Protein AF-C4WRE2-F1 (afdb_monomer)

Structure (mmCIF, N/CA/C/O backbone):
data_AF-C4WRE2-F1
#
_entry.id   AF-C4WRE2-F1
#
loop_
_atom_site.group_PDB
_atom_site.id
_atom_site.type_symbol
_atom_site.label_atom_id
_atom_site.label_alt_id
_a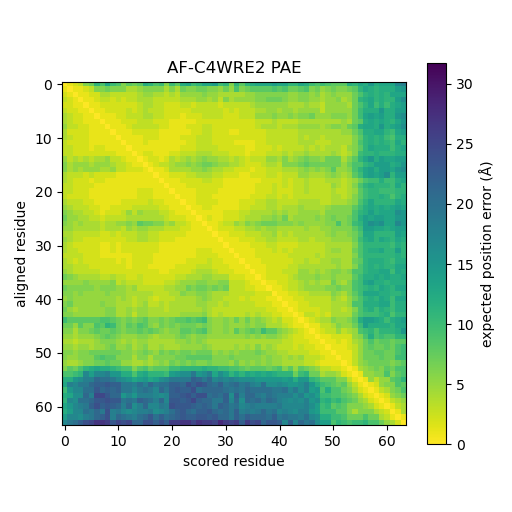tom_site.label_comp_id
_atom_site.label_asym_id
_atom_site.label_entity_id
_atom_site.label_seq_id
_atom_site.pdbx_PDB_ins_code
_atom_site.Cartn_x
_atom_site.Cartn_y
_atom_site.Cartn_z
_atom_site.occupancy
_atom_site.B_iso_or_equiv
_atom_site.auth_seq_id
_atom_site.auth_comp_id
_atom_site.auth_asym_id
_atom_site.auth_atom_id
_atom_site.pdbx_PDB_model_num
ATOM 1 N N . MET A 1 1 ? 10.513 10.080 -3.693 1.00 70.62 1 MET A N 1
ATOM 2 C CA . MET A 1 1 ? 9.558 9.438 -2.767 1.00 70.62 1 MET A CA 1
ATOM 3 C C . MET A 1 1 ? 8.383 10.382 -2.634 1.00 70.62 1 MET A C 1
ATOM 5 O O . MET A 1 1 ? 8.631 11.571 -2.486 1.00 70.62 1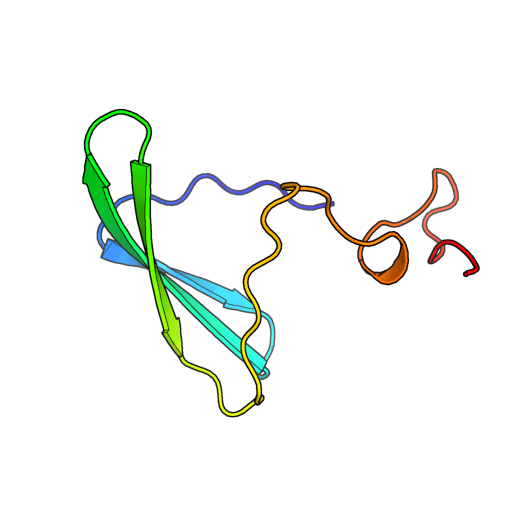 MET A O 1
ATOM 9 N N . LEU A 1 2 ? 7.153 9.891 -2.767 1.00 79.88 2 LEU A N 1
ATOM 10 C CA . LEU A 1 2 ? 5.948 10.700 -2.586 1.00 79.88 2 LEU A CA 1
ATOM 11 C C . LEU A 1 2 ? 5.317 10.312 -1.248 1.00 79.88 2 LEU A C 1
ATOM 13 O O . LEU A 1 2 ? 5.098 9.128 -1.008 1.00 79.88 2 LEU A O 1
ATOM 17 N N . ALA A 1 3 ? 5.059 11.293 -0.386 1.00 84.62 3 ALA A N 1
ATOM 18 C CA . ALA A 1 3 ? 4.343 11.098 0.869 1.00 84.62 3 ALA A CA 1
ATOM 19 C C . ALA A 1 3 ? 2.964 11.751 0.744 1.00 84.62 3 ALA A C 1
ATOM 21 O O . ALA A 1 3 ? 2.871 12.932 0.415 1.00 84.62 3 ALA A O 1
ATOM 22 N N . LEU A 1 4 ? 1.904 10.976 0.977 1.00 88.00 4 LEU A N 1
ATOM 23 C CA . LEU A 1 4 ? 0.519 11.436 0.905 1.00 88.00 4 LEU A CA 1
ATOM 24 C C . LEU A 1 4 ? -0.188 11.113 2.219 1.00 88.00 4 LEU A C 1
ATOM 26 O O . LEU A 1 4 ? -0.055 10.008 2.743 1.00 88.00 4 LEU A O 1
ATOM 30 N N . THR A 1 5 ? -0.981 12.058 2.714 1.00 92.50 5 THR A N 1
ATOM 31 C CA . THR A 1 5 ? -1.874 11.828 3.853 1.00 92.50 5 THR A CA 1
ATOM 32 C C . THR A 1 5 ? -3.253 11.451 3.331 1.00 92.50 5 THR A C 1
ATOM 34 O O . THR A 1 5 ? -3.890 12.228 2.620 1.00 92.50 5 THR A O 1
ATOM 37 N N . VAL A 1 6 ? -3.725 10.261 3.697 1.00 93.75 6 VAL A N 1
ATOM 38 C CA . VAL A 1 6 ? -4.991 9.693 3.215 1.00 93.75 6 VAL A CA 1
ATOM 39 C C . VAL A 1 6 ? -5.922 9.481 4.405 1.00 93.75 6 VAL A C 1
ATOM 41 O O . VAL A 1 6 ? -5.540 8.866 5.397 1.00 93.75 6 VAL A O 1
ATOM 44 N N . GLY A 1 7 ? -7.132 10.037 4.324 1.00 95.75 7 GLY A N 1
ATOM 45 C CA . GLY A 1 7 ? -8.163 9.884 5.356 1.00 95.75 7 GLY A CA 1
ATOM 46 C C . GLY A 1 7 ? -8.973 8.594 5.205 1.00 95.75 7 GLY A C 1
ATOM 47 O O . GLY A 1 7 ? -8.927 7.949 4.159 1.00 95.75 7 GLY A O 1
ATOM 48 N N . ILE A 1 8 ? -9.756 8.257 6.234 1.00 97.38 8 ILE A N 1
ATOM 49 C CA . ILE A 1 8 ? -10.689 7.116 6.221 1.00 97.38 8 ILE A CA 1
ATOM 50 C C . ILE A 1 8 ? -11.659 7.241 5.036 1.00 97.38 8 ILE A C 1
ATOM 52 O O . ILE A 1 8 ? -12.136 8.333 4.726 1.00 97.38 8 ILE A O 1
ATOM 56 N N . GLY A 1 9 ? -11.916 6.128 4.350 1.00 97.12 9 GLY A N 1
ATOM 57 C CA . GLY A 1 9 ? -12.786 6.047 3.176 1.00 97.12 9 GLY A CA 1
ATOM 58 C C . GLY A 1 9 ? -12.119 6.455 1.858 1.00 97.12 9 GLY A C 1
ATOM 59 O O . GLY A 1 9 ? -12.668 6.164 0.797 1.00 97.12 9 GLY A O 1
ATOM 60 N N . LYS A 1 10 ? -10.934 7.079 1.894 1.00 97.56 10 LYS A N 1
ATOM 61 C CA . LYS A 1 10 ? -10.175 7.446 0.690 1.00 97.56 10 LYS A CA 1
ATOM 62 C C . LYS A 1 10 ? -9.251 6.312 0.243 1.00 97.56 10 LYS A C 1
ATOM 64 O O . LYS A 1 10 ? -8.839 5.466 1.039 1.00 97.56 10 LYS A O 1
ATOM 69 N N . ALA A 1 11 ? -8.904 6.330 -1.041 1.00 96.88 11 ALA A N 1
ATOM 70 C CA . ALA A 1 11 ? -8.016 5.355 -1.658 1.00 96.88 11 ALA A CA 1
ATOM 71 C C . ALA A 1 11 ? -6.898 6.023 -2.469 1.00 96.88 11 ALA A C 1
ATOM 73 O O . ALA A 1 11 ? -7.038 7.157 -2.928 1.00 96.88 11 ALA A O 1
ATOM 74 N N . VAL A 1 12 ? -5.793 5.300 -2.636 1.00 96.62 12 VAL A N 1
ATOM 75 C CA . VAL A 1 12 ? -4.655 5.647 -3.490 1.00 96.62 12 VAL A CA 1
ATOM 76 C C . VAL A 1 12 ? -4.536 4.587 -4.570 1.00 96.62 12 VAL A C 1
ATOM 78 O O . VAL A 1 12 ? -4.448 3.399 -4.268 1.00 96.62 12 VAL A O 1
ATOM 81 N N . GLN A 1 13 ? -4.508 5.024 -5.822 1.00 95.75 13 GLN A N 1
ATOM 82 C CA . GLN A 1 13 ? -4.242 4.168 -6.970 1.00 95.75 13 GLN A CA 1
ATOM 83 C C . GLN A 1 13 ? -2.761 4.254 -7.352 1.00 95.75 13 GLN A C 1
ATOM 85 O O . GLN A 1 13 ? -2.185 5.343 -7.404 1.00 95.75 13 GLN A O 1
ATOM 90 N N . ILE A 1 14 ? -2.143 3.106 -7.622 1.00 92.38 14 ILE A N 1
ATOM 91 C CA . ILE A 1 14 ? -0.747 2.982 -8.047 1.00 92.38 14 ILE A CA 1
ATOM 92 C C . ILE A 1 14 ? -0.741 2.442 -9.478 1.00 92.38 14 ILE A C 1
ATOM 94 O O . ILE A 1 14 ? -0.792 1.232 -9.698 1.00 92.38 14 ILE A O 1
ATOM 98 N N . GLY A 1 15 ? -0.689 3.356 -10.452 1.00 90.31 15 GLY A N 1
ATOM 99 C CA . GLY A 1 15 ? -0.797 3.008 -11.871 1.00 90.31 15 GLY A CA 1
ATOM 100 C C . GLY A 1 15 ? -2.053 2.177 -12.157 1.00 90.31 15 GLY A C 1
ATOM 101 O O . GLY A 1 15 ? -3.116 2.436 -11.596 1.00 90.31 15 GLY A O 1
ATOM 102 N N . GLU A 1 16 ? -1.916 1.149 -12.988 1.00 92.19 16 GLU A N 1
ATOM 103 C CA . GLU A 1 16 ? -2.969 0.149 -13.237 1.00 92.19 16 GLU A CA 1
ATOM 104 C C . GLU A 1 16 ? -2.804 -1.111 -12.371 1.00 92.19 16 GLU A C 1
ATOM 106 O O . GLU A 1 16 ? -3.581 -2.047 -12.479 1.00 92.19 16 GLU A O 1
ATOM 111 N N . ALA A 1 17 ? -1.797 -1.132 -11.493 1.00 92.81 17 ALA A N 1
ATOM 112 C CA . ALA A 1 17 ? -1.377 -2.332 -10.777 1.00 92.81 17 ALA A CA 1
ATOM 113 C C . ALA A 1 17 ? -2.169 -2.590 -9.487 1.00 92.81 17 ALA A C 1
ATOM 115 O O . ALA A 1 17 ? -2.401 -3.739 -9.116 1.00 92.81 17 ALA A O 1
ATOM 116 N N . ALA A 1 18 ? -2.521 -1.539 -8.739 1.00 95.12 18 ALA A N 1
ATOM 117 C CA . ALA A 1 18 ? -3.160 -1.707 -7.436 1.00 95.12 18 ALA A CA 1
ATOM 118 C C . ALA A 1 18 ? -3.926 -0.468 -6.963 1.00 95.12 18 ALA A C 1
ATOM 120 O O . ALA A 1 18 ? -3.564 0.671 -7.266 1.00 95.12 18 ALA A O 1
ATOM 121 N N . VAL A 1 19 ? -4.926 -0.705 -6.113 1.00 96.19 19 VAL A N 1
ATOM 122 C CA . VAL A 1 19 ? -5.627 0.314 -5.325 1.00 96.19 19 VAL A CA 1
ATOM 123 C C . VAL A 1 19 ? -5.530 -0.038 -3.842 1.00 96.19 19 VAL A C 1
ATOM 125 O O . VAL A 1 19 ? -5.788 -1.174 -3.444 1.00 96.19 19 VAL A O 1
ATOM 128 N N . VAL A 1 20 ? -5.172 0.946 -3.015 1.00 95.75 20 VAL A N 1
ATOM 129 C CA . VAL A 1 20 ? -5.072 0.817 -1.554 1.00 95.75 20 VAL A CA 1
ATOM 1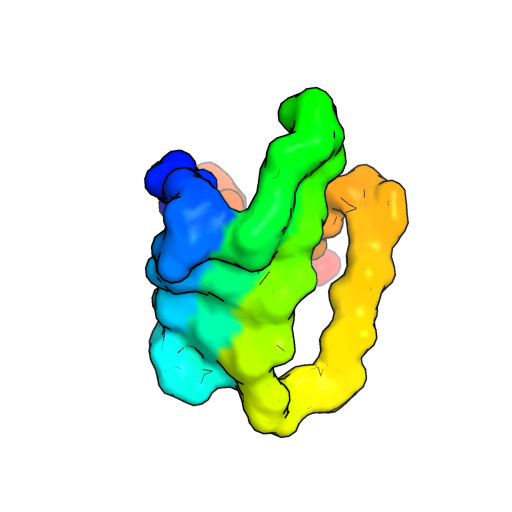30 C C . VAL A 1 20 ? -6.058 1.772 -0.894 1.00 95.75 20 VAL A C 1
ATOM 132 O O . VAL A 1 20 ? -5.946 2.985 -1.064 1.00 95.75 20 VAL A O 1
ATOM 135 N N . LYS A 1 21 ? -7.015 1.248 -0.128 1.00 97.56 21 LYS A N 1
ATOM 136 C CA . LYS A 1 21 ? -8.028 2.030 0.597 1.00 97.56 21 LYS A CA 1
ATOM 137 C C . LYS A 1 21 ? -7.744 2.037 2.095 1.00 97.56 21 LYS A C 1
ATOM 139 O O . LYS A 1 21 ? -7.434 0.995 2.670 1.00 97.56 21 LYS A O 1
ATOM 144 N N . VAL A 1 22 ? -7.909 3.198 2.729 1.00 97.44 22 VAL A N 1
ATOM 145 C CA . VAL A 1 22 ? -7.972 3.308 4.192 1.00 97.44 22 VAL A CA 1
ATOM 146 C C . VAL A 1 22 ? -9.396 2.990 4.632 1.00 97.44 22 VAL A C 1
ATOM 148 O O . VAL A 1 22 ? -10.308 3.787 4.415 1.00 97.44 22 VAL A O 1
ATOM 151 N N . GLU A 1 23 ? -9.592 1.819 5.228 1.00 97.75 23 GLU A N 1
ATOM 152 C CA . GLU A 1 23 ? -10.915 1.359 5.657 1.00 97.75 23 GLU A CA 1
ATOM 153 C C . GLU A 1 23 ? -11.274 1.887 7.044 1.00 97.75 23 GLU A C 1
ATOM 155 O O . GLU A 1 23 ? -12.378 2.375 7.248 1.00 97.75 23 GLU A O 1
ATOM 160 N N . ASP A 1 24 ? -10.331 1.818 7.984 1.00 97.44 24 ASP A N 1
ATOM 161 C CA . ASP A 1 24 ? -10.541 2.232 9.372 1.00 97.44 24 ASP A CA 1
ATOM 162 C C . ASP A 1 24 ? -9.217 2.673 10.019 1.00 97.44 24 ASP A C 1
ATOM 164 O O . ASP A 1 24 ? -8.127 2.343 9.538 1.00 97.44 24 ASP A O 1
ATOM 168 N N . LYS A 1 25 ? -9.297 3.416 11.123 1.00 96.25 25 LYS A N 1
ATOM 169 C CA . LYS A 1 25 ? -8.155 3.816 11.948 1.00 96.25 25 LYS A CA 1
ATOM 170 C C . LYS A 1 25 ? -8.520 3.720 13.426 1.00 96.25 25 LYS A C 1
ATOM 172 O O . LYS A 1 25 ? -9.425 4.405 13.891 1.00 96.25 25 LYS A O 1
ATOM 177 N N . GLN A 1 26 ? -7.714 2.986 14.188 1.00 96.06 26 GLN A N 1
ATOM 178 C CA . GLN A 1 26 ? -7.862 2.844 15.636 1.00 96.06 26 GLN A CA 1
ATOM 179 C C . GLN A 1 26 ? -6.549 3.221 16.325 1.00 96.06 26 GLN A C 1
ATOM 181 O O . GLN A 1 26 ? -5.551 2.502 16.266 1.00 96.06 26 GLN A O 1
ATOM 186 N N . GLY A 1 27 ? -6.521 4.401 16.949 1.00 94.00 27 GLY A N 1
ATOM 187 C CA . GLY A 1 27 ? -5.309 4.943 17.566 1.00 94.00 27 GLY A CA 1
ATOM 188 C C . GLY A 1 27 ? -4.171 5.108 16.551 1.00 94.00 27 GLY A C 1
ATOM 189 O O . GLY A 1 27 ? -4.236 5.971 15.672 1.00 94.00 27 GLY A O 1
ATOM 190 N N . ARG A 1 28 ? -3.117 4.291 16.693 1.00 92.12 28 ARG A N 1
ATOM 191 C CA . ARG A 1 28 ? -1.951 4.255 15.787 1.00 92.12 28 ARG A CA 1
ATOM 192 C C . ARG A 1 28 ? -2.033 3.164 14.714 1.00 92.12 28 ARG A C 1
ATOM 194 O O . ARG A 1 28 ? -1.177 3.134 13.837 1.00 92.12 28 ARG A O 1
ATOM 201 N N . ALA A 1 29 ? -3.037 2.293 14.770 1.00 93.25 29 ALA A N 1
ATOM 202 C CA . ALA A 1 29 ? -3.252 1.253 13.775 1.00 93.25 29 ALA A CA 1
ATOM 203 C C . ALA A 1 29 ? -4.182 1.754 12.663 1.00 93.25 29 ALA A C 1
ATOM 205 O O . ALA A 1 29 ? -5.153 2.472 12.919 1.00 93.25 29 ALA A O 1
ATOM 206 N N . VAL A 1 30 ? -3.891 1.356 11.426 1.00 94.44 30 VAL A N 1
ATOM 207 C CA . VAL A 1 30 ? -4.700 1.666 10.244 1.00 94.44 30 VAL A CA 1
ATOM 208 C C . VAL A 1 30 ? -5.063 0.357 9.561 1.00 94.44 30 VAL A C 1
ATOM 210 O O . VAL A 1 30 ? -4.189 -0.463 9.284 1.00 94.44 30 VAL A O 1
ATOM 213 N N . LYS A 1 31 ? -6.349 0.163 9.273 1.00 95.94 31 LYS A N 1
ATOM 214 C CA . LYS A 1 31 ? -6.831 -0.961 8.475 1.00 95.94 31 LYS A CA 1
ATOM 215 C C . LYS A 1 31 ? -6.799 -0.567 7.003 1.00 95.94 31 LYS A C 1
ATOM 217 O O . LYS A 1 31 ? -7.501 0.356 6.588 1.00 95.94 31 LYS A O 1
ATOM 222 N N . LEU A 1 32 ? -5.990 -1.277 6.224 1.00 95.38 32 LEU A N 1
ATOM 223 C CA . LEU A 1 32 ? -5.858 -1.079 4.783 1.00 95.38 32 LEU A CA 1
ATOM 224 C C . LEU A 1 32 ? -6.526 -2.224 4.019 1.00 95.38 32 LEU A C 1
ATOM 226 O O . LEU A 1 32 ? -6.458 -3.378 4.440 1.00 95.38 32 LEU A O 1
ATOM 230 N N . VAL A 1 33 ? -7.143 -1.901 2.885 1.00 96.25 33 VAL A N 1
ATOM 231 C CA . VAL A 1 33 ? -7.680 -2.874 1.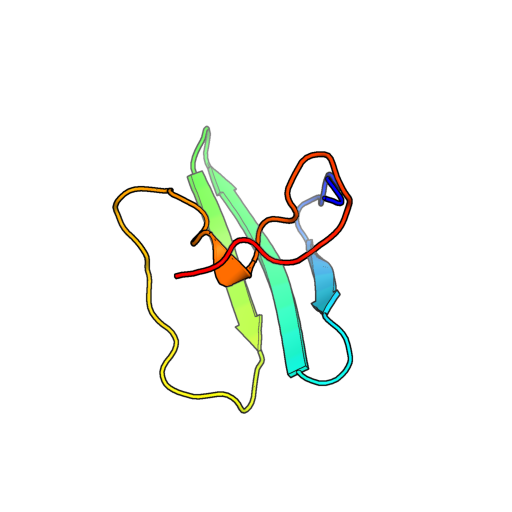925 1.00 96.25 33 VAL A CA 1
ATOM 232 C C . VAL A 1 33 ? -6.929 -2.710 0.610 1.00 96.25 33 VAL A C 1
ATOM 234 O O . VAL A 1 33 ? -6.818 -1.595 0.099 1.00 96.25 33 VAL A O 1
ATOM 237 N N . PHE A 1 34 ? -6.422 -3.818 0.072 1.00 95.62 34 PHE A N 1
ATOM 238 C CA . PHE A 1 34 ? -5.692 -3.864 -1.191 1.00 95.62 34 PHE A CA 1
ATOM 239 C C . PHE A 1 34 ? -6.558 -4.549 -2.248 1.00 95.62 34 PHE A C 1
ATOM 241 O O . PHE A 1 34 ? -7.031 -5.662 -2.027 1.00 95.62 34 PHE A O 1
ATOM 248 N N . ALA A 1 35 ? -6.745 -3.893 -3.390 1.00 95.62 35 ALA A N 1
ATOM 249 C CA . ALA A 1 35 ? -7.359 -4.468 -4.582 1.00 95.62 35 ALA A CA 1
ATOM 250 C C . ALA A 1 35 ? -6.313 -4.485 -5.702 1.00 95.62 35 ALA A C 1
ATOM 252 O O . ALA A 1 35 ? -5.844 -3.431 -6.134 1.00 95.62 35 ALA A O 1
ATOM 253 N N . THR A 1 36 ? -5.897 -5.680 -6.115 1.00 96.25 36 THR A N 1
ATOM 254 C CA . THR A 1 36 ? -4.869 -5.905 -7.139 1.00 96.25 36 THR A CA 1
ATOM 255 C C . THR A 1 36 ? -5.015 -7.314 -7.708 1.00 96.25 36 THR A C 1
ATOM 257 O O . THR A 1 36 ? -5.520 -8.210 -7.030 1.00 96.25 36 THR A O 1
ATOM 260 N N . ASP A 1 37 ? -4.579 -7.498 -8.947 1.00 94.38 37 ASP A N 1
ATOM 261 C CA . ASP A 1 37 ? -4.420 -8.780 -9.634 1.00 94.38 37 ASP A CA 1
ATOM 262 C C . ASP A 1 37 ? -3.012 -9.387 -9.445 1.00 94.38 37 ASP A C 1
ATOM 264 O O . ASP A 1 37 ? -2.753 -10.516 -9.862 1.00 94.38 37 ASP A O 1
ATOM 268 N N . ILE A 1 38 ? -2.101 -8.673 -8.773 1.00 93.19 38 ILE A N 1
ATOM 269 C CA . ILE A 1 38 ? -0.725 -9.106 -8.518 1.00 93.19 38 ILE A CA 1
ATOM 270 C C . ILE A 1 38 ? -0.660 -9.969 -7.249 1.00 93.19 38 ILE A C 1
ATOM 272 O O . ILE A 1 3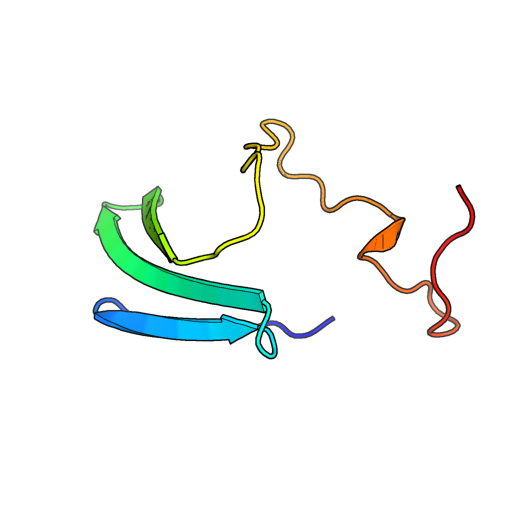8 ? -0.975 -9.517 -6.147 1.00 93.19 38 ILE A O 1
ATOM 276 N N . TYR A 1 39 ? -0.151 -11.198 -7.388 1.00 89.94 39 TYR A N 1
ATOM 277 C CA . TYR A 1 39 ? 0.016 -12.160 -6.291 1.00 89.94 39 TYR A CA 1
ATOM 278 C C . TYR A 1 39 ? 1.449 -12.729 -6.213 1.00 89.94 39 TYR A C 1
ATOM 280 O O . TYR A 1 39 ? 2.104 -12.883 -7.245 1.00 89.94 39 TYR A O 1
ATOM 288 N N . PRO A 1 40 ? 1.947 -13.102 -5.013 1.00 90.69 40 PRO A N 1
ATOM 289 C CA . PRO A 1 40 ? 1.304 -12.964 -3.703 1.00 90.69 40 PRO A CA 1
ATOM 290 C C . PRO A 1 40 ? 1.507 -11.573 -3.078 1.00 90.69 40 PRO A C 1
ATOM 292 O O . PRO A 1 40 ? 2.567 -10.963 -3.225 1.00 90.69 40 PRO A O 1
ATOM 295 N N . ILE A 1 41 ? 0.534 -11.121 -2.282 1.00 88.69 41 ILE A N 1
ATOM 296 C CA . ILE A 1 41 ? 0.692 -9.954 -1.403 1.00 88.69 41 ILE A CA 1
ATOM 297 C C . ILE A 1 41 ? 1.459 -10.399 -0.150 1.00 88.69 41 ILE A C 1
ATOM 299 O O . ILE A 1 41 ? 1.047 -11.341 0.526 1.00 88.69 41 ILE A O 1
ATOM 303 N N . ARG A 1 42 ? 2.582 -9.740 0.159 1.00 89.44 42 ARG A N 1
ATOM 304 C CA . ARG A 1 42 ? 3.416 -10.035 1.338 1.00 89.44 42 ARG A CA 1
ATOM 305 C C . ARG A 1 42 ? 3.461 -8.838 2.279 1.00 89.44 42 ARG A C 1
ATOM 307 O O . ARG A 1 42 ? 3.663 -7.713 1.826 1.00 89.44 42 ARG A O 1
ATOM 314 N N .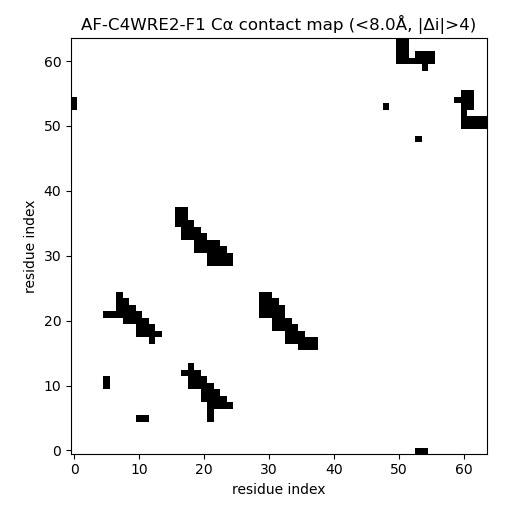 ILE A 1 43 ? 3.322 -9.102 3.573 1.00 87.00 43 ILE A N 1
ATOM 315 C CA . ILE A 1 43 ? 3.582 -8.126 4.635 1.00 87.00 43 ILE A CA 1
ATOM 316 C C . ILE A 1 43 ? 5.080 -8.184 4.960 1.00 87.00 43 ILE A C 1
ATOM 318 O O . ILE A 1 43 ? 5.660 -9.267 5.007 1.00 87.00 43 ILE A O 1
ATOM 322 N N . LEU A 1 44 ? 5.708 -7.018 5.112 1.00 89.19 44 LEU A N 1
ATOM 323 C CA . LEU A 1 44 ? 7.098 -6.888 5.550 1.00 89.19 44 LEU A CA 1
ATOM 324 C C . LEU A 1 44 ? 7.089 -6.391 6.999 1.00 89.19 44 LEU A C 1
ATOM 326 O O . LEU A 1 44 ? 6.775 -5.227 7.247 1.00 89.19 44 LEU A O 1
ATOM 330 N N . ASP A 1 45 ? 7.384 -7.282 7.944 1.00 84.25 45 ASP A N 1
ATOM 331 C CA . ASP A 1 45 ? 7.235 -7.012 9.384 1.00 84.25 45 ASP A CA 1
ATOM 332 C C . ASP A 1 45 ? 8.314 -6.075 9.953 1.00 84.25 45 ASP A C 1
ATOM 334 O O . ASP A 1 45 ? 8.150 -5.517 11.035 1.00 84.25 45 ASP A O 1
ATOM 338 N N . ASP A 1 46 ? 9.410 -5.866 9.219 1.00 90.25 46 ASP A N 1
ATOM 339 C CA . ASP A 1 46 ? 10.490 -4.950 9.602 1.00 90.25 46 ASP A CA 1
ATOM 340 C C . ASP A 1 46 ? 10.148 -3.471 9.344 1.00 90.25 46 ASP A C 1
ATOM 342 O O . ASP A 1 46 ? 10.849 -2.575 9.819 1.00 90.25 46 ASP A O 1
ATOM 346 N N . GLY A 1 47 ? 9.073 -3.197 8.595 1.00 82.31 47 GLY A N 1
ATOM 347 C CA . GL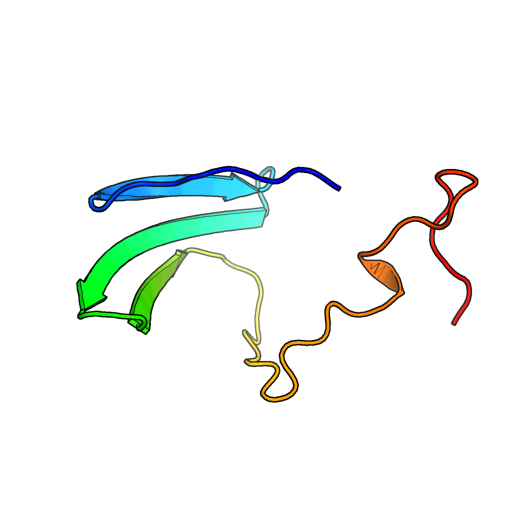Y A 1 47 ? 8.676 -1.847 8.199 1.00 82.31 47 GLY A CA 1
ATOM 348 C C . GLY A 1 47 ? 9.677 -1.153 7.267 1.00 82.31 47 GLY A C 1
ATOM 349 O O . GLY A 1 47 ? 9.572 0.058 7.052 1.00 82.31 47 GLY A O 1
ATOM 350 N N . VAL A 1 48 ? 10.647 -1.884 6.706 1.00 87.25 48 VAL A N 1
ATOM 351 C CA . VAL A 1 48 ? 11.695 -1.327 5.850 1.00 87.25 48 VAL A CA 1
ATOM 352 C C . VAL A 1 48 ? 11.245 -1.377 4.396 1.00 87.25 48 VAL A C 1
ATOM 354 O O . VAL A 1 48 ? 10.946 -2.430 3.840 1.00 87.25 48 VAL A O 1
ATOM 357 N N . ILE A 1 49 ? 11.238 -0.218 3.733 1.00 84.38 49 ILE A N 1
ATOM 358 C CA . ILE A 1 49 ? 10.974 -0.154 2.292 1.00 84.38 49 ILE A CA 1
ATOM 359 C C . ILE A 1 49 ? 12.184 -0.742 1.548 1.00 84.38 49 ILE A C 1
ATOM 361 O O . ILE A 1 49 ? 13.286 -0.199 1.678 1.00 84.38 49 ILE A O 1
ATOM 365 N N . PRO A 1 50 ? 12.009 -1.797 0.724 1.00 83.50 50 PRO A N 1
ATOM 366 C CA . PRO A 1 50 ? 13.128 -2.415 0.025 1.00 83.50 50 PRO A CA 1
ATOM 367 C C . PRO A 1 50 ? 13.897 -1.420 -0.860 1.00 83.50 50 PRO A C 1
ATOM 369 O O . PRO A 1 50 ? 13.266 -0.601 -1.541 1.00 83.50 50 PRO A O 1
ATOM 372 N N . PRO A 1 51 ? 15.239 -1.534 -0.958 1.00 82.56 51 PRO A N 1
ATOM 373 C CA . PRO A 1 51 ? 16.074 -0.598 -1.709 1.00 82.56 51 PRO A CA 1
ATOM 374 C C . PRO A 1 51 ? 15.627 -0.372 -3.154 1.00 82.56 51 PRO A C 1
ATOM 376 O O . PRO A 1 51 ? 15.666 0.762 -3.622 1.00 82.56 51 PRO A O 1
ATOM 379 N N . ARG A 1 52 ? 15.117 -1.410 -3.831 1.00 80.69 52 ARG A N 1
ATOM 380 C CA . ARG A 1 52 ? 14.590 -1.333 -5.206 1.00 80.69 52 ARG A CA 1
ATOM 381 C C . ARG A 1 52 ? 13.429 -0.346 -5.387 1.00 80.69 52 ARG A C 1
ATOM 383 O O . ARG A 1 52 ? 13.229 0.160 -6.486 1.00 80.69 52 ARG A O 1
ATOM 390 N N . PHE A 1 53 ? 12.668 -0.071 -4.326 1.00 79.38 53 PHE A N 1
ATOM 391 C CA . PHE A 1 53 ? 11.571 0.903 -4.325 1.00 79.38 53 PHE A CA 1
ATOM 392 C C . PHE A 1 53 ? 12.011 2.282 -3.820 1.00 79.38 53 PHE A C 1
ATOM 394 O O . PHE A 1 53 ? 11.254 3.251 -3.892 1.00 79.38 53 PHE A O 1
ATOM 401 N N . THR A 1 54 ? 13.249 2.395 -3.339 1.00 76.62 54 THR A N 1
ATOM 402 C CA . THR A 1 54 ? 13.869 3.667 -2.979 1.00 76.62 54 THR A CA 1
ATOM 403 C C . THR A 1 54 ? 14.770 4.145 -4.113 1.00 76.62 54 THR A C 1
ATOM 405 O O . THR A 1 54 ? 15.483 3.375 -4.754 1.00 76.62 54 THR A O 1
ATOM 408 N N . ARG A 1 55 ? 14.758 5.449 -4.377 1.00 66.06 55 ARG A N 1
ATOM 409 C CA . ARG A 1 55 ? 15.752 6.069 -5.258 1.00 66.06 55 ARG A CA 1
ATOM 410 C C . ARG A 1 55 ? 16.892 6.588 -4.389 1.00 66.06 55 ARG A C 1
ATOM 412 O O . ARG A 1 55 ? 16.643 7.129 -3.312 1.00 66.06 55 ARG A O 1
ATOM 419 N N . GLY A 1 56 ? 18.133 6.404 -4.830 1.00 62.06 56 GLY A N 1
ATOM 420 C CA . GLY A 1 56 ? 19.285 7.057 -4.207 1.00 62.06 56 GLY A CA 1
ATOM 421 C C . GLY A 1 56 ? 19.223 8.582 -4.367 1.00 62.06 56 GLY A C 1
ATOM 422 O O . GLY A 1 56 ? 18.383 9.103 -5.100 1.00 62.06 56 GLY A O 1
ATOM 423 N N . ILE A 1 57 ? 20.157 9.298 -3.736 1.00 59.28 57 ILE A N 1
ATOM 424 C CA . ILE A 1 57 ? 20.334 10.761 -3.882 1.00 59.28 57 ILE A CA 1
ATOM 425 C C . ILE A 1 57 ? 20.494 11.216 -5.344 1.00 59.28 57 ILE A C 1
ATOM 427 O O . ILE A 1 57 ? 20.178 12.349 -5.679 1.00 59.28 57 ILE A O 1
ATOM 431 N N . THR A 1 58 ? 20.916 10.316 -6.232 1.00 70.69 58 THR A N 1
ATOM 432 C CA . THR A 1 58 ? 21.051 10.544 -7.679 1.00 70.69 58 THR A CA 1
ATOM 433 C C . THR A 1 58 ? 19.752 10.327 -8.469 1.00 70.69 58 THR A C 1
ATOM 435 O O . THR A 1 58 ? 19.758 10.407 -9.694 1.00 70.69 58 THR A O 1
ATOM 438 N N . GLY A 1 59 ? 18.641 9.972 -7.812 1.00 59.59 59 GLY A N 1
ATOM 439 C CA . GLY A 1 59 ? 17.363 9.662 -8.463 1.00 59.59 59 GLY A CA 1
ATOM 440 C C . GLY A 1 59 ? 17.305 8.299 -9.171 1.00 59.59 59 GLY A C 1
ATOM 441 O O . GLY A 1 59 ? 16.250 7.939 -9.707 1.00 59.59 59 GLY A O 1
ATOM 442 N N . ARG A 1 60 ? 18.401 7.526 -9.153 1.00 61.91 60 ARG A N 1
ATOM 443 C CA . ARG A 1 60 ? 18.499 6.177 -9.734 1.00 61.91 60 ARG A CA 1
ATOM 444 C C . ARG A 1 60 ? 18.060 5.091 -8.733 1.00 61.91 60 ARG A C 1
ATOM 446 O O . ARG A 1 60 ? 18.200 5.308 -7.524 1.00 61.91 60 ARG A O 1
ATOM 453 N N . PRO A 1 61 ? 17.538 3.938 -9.201 1.00 59.59 61 PRO A N 1
ATOM 454 C CA . PRO A 1 61 ? 17.341 2.760 -8.352 1.00 59.59 61 PRO A CA 1
ATOM 455 C C . PRO A 1 61 ? 18.664 2.362 -7.682 1.00 59.59 61 PRO A C 1
ATOM 457 O O . PRO A 1 61 ? 19.713 2.431 -8.326 1.00 59.59 61 PRO A O 1
ATOM 460 N N . ARG A 1 62 ? 18.640 1.978 -6.399 1.00 57.19 62 ARG A N 1
ATOM 461 C CA . ARG A 1 62 ? 19.846 1.458 -5.732 1.00 57.19 62 ARG A CA 1
ATOM 462 C C . ARG A 1 62 ? 20.204 0.077 -6.313 1.00 57.19 62 ARG A C 1
ATOM 464 O O . ARG A 1 62 ? 19.283 -0.724 -6.478 1.00 57.19 62 ARG A O 1
ATOM 471 N N . PRO A 1 63 ? 21.483 -0.200 -6.640 1.00 56.50 63 PRO A N 1
ATOM 472 C CA . PRO A 1 63 ? 21.903 -1.550 -7.007 1.00 56.50 63 PRO A CA 1
ATOM 473 C C . PRO A 1 63 ? 21.699 -2.501 -5.818 1.00 56.50 63 PRO A C 1
ATOM 475 O O . PRO A 1 63 ? 21.750 -2.058 -4.668 1.00 56.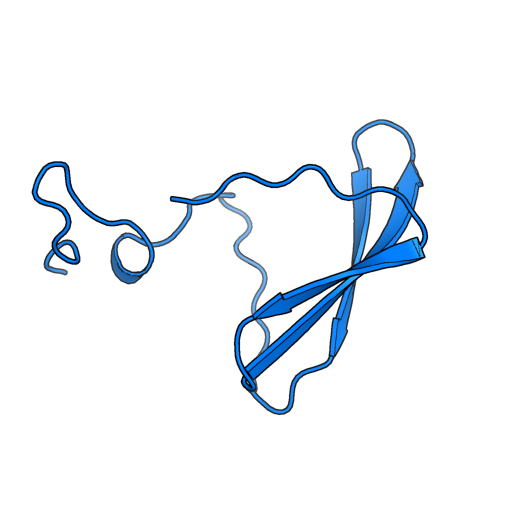50 63 PRO A O 1
ATOM 478 N N . TYR A 1 64 ? 21.391 -3.762 -6.134 1.00 57.72 64 TYR A N 1
ATOM 479 C CA . TYR A 1 64 ? 21.192 -4.846 -5.168 1.00 57.72 64 TYR A CA 1
ATOM 480 C C . TYR A 1 64 ? 22.476 -5.175 -4.411 1.00 57.72 64 TYR A C 1
ATOM 482 O O . TYR A 1 64 ? 23.552 -5.126 -5.050 1.00 57.72 64 TYR A O 1
#

Sequence (64 aa):
MLALTVGIGKAVQIGEAAVVKVEDKQGRAVKLVFATDIYPIRILDDGVIPPRFTRGITGRPRPY

Secondary structure (DSSP, 8-state):
-------TT-EEEETTTEEEEEEEEETTEEEEEEEES-S-----TT-PPPGGGSB-TTSSBPP-

Solvent-accessible surface area (backbone atoms only — not comparable to full-atom values): 4439 Å² total; per-residue (Å²): 138,88,88,81,91,79,55,73,78,38,71,50,72,51,83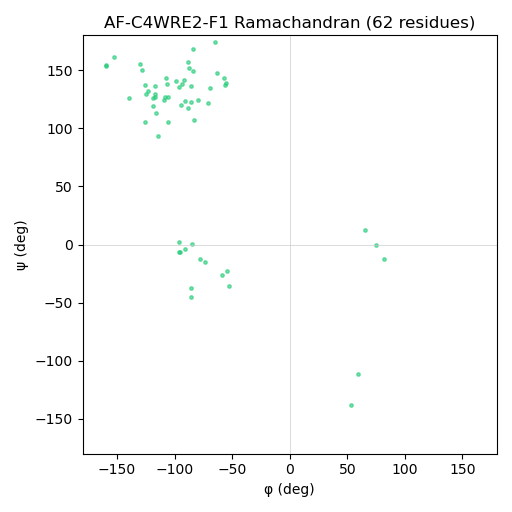,92,59,34,36,42,31,32,68,43,73,59,94,92,47,70,44,73,46,79,52,61,89,70,78,84,85,78,88,67,92,83,73,70,81,56,56,75,83,39,59,43,100,83,69,42,66,44,83,133

Organism: NCBI:txid641118

Mean predicted aligned error: 6.45 Å

Foldseek 3Di:
DDDDDADAQDWDDDPQAKIKHFPDDDDPDTDIDIDGPDDDDDDDPVPDDDQQPDAPPVRHRDDD

Nearest PDB structures (foldseek):
  1vpz-assembly1_B  TM=8.921E-01  e=4.447E-02  Pseudomonas aeruginosa
  1vpz-assembly1_A  TM=8.843E-01  e=5.040E-02  Pseudomonas aeruginosa
  5z38-assembly2_L  TM=8.876E-01  e=6.081E-02  Escherichia coli O127:H6 str. E2348/69
  2bti-assembly1_A  TM=8.890E-01  e=6.474E-02  Yersinia enterocolitica
  5z38-assembly2_J  TM=8.812E-01  e=9.424E-02  Escherichia coli O127:H6 str. E2348/69

pLDDT: mean 86.51, std 12.47, range [56.5, 97.75]

Radius of gyration: 13.95 Å; Cα contacts (8 Å, |Δi|>4): 76; chains: 1; bounding box: 35×25×31 Å